Protein AF-A0A9D5PDW0-F1 (afdb_monomer_lite)

Structure (mmCIF, N/CA/C/O backbone):
data_AF-A0A9D5PDW0-F1
#
_entry.id   AF-A0A9D5PDW0-F1
#
loop_
_atom_site.group_PDB
_atom_site.id
_atom_site.type_symbol
_atom_site.label_atom_id
_atom_site.label_alt_id
_atom_site.label_comp_id
_atom_site.label_asym_id
_atom_site.label_entity_id
_atom_site.label_seq_id
_atom_site.pdbx_PDB_ins_code
_atom_site.Cartn_x
_atom_site.Cartn_y
_atom_site.Cartn_z
_atom_site.occupancy
_atom_site.B_iso_or_equiv
_atom_site.auth_seq_id
_atom_site.auth_comp_id
_atom_site.auth_asym_id
_atom_site.auth_atom_id
_atom_site.pdbx_PDB_model_num
ATOM 1 N N . MET A 1 1 ? -74.610 -17.202 -0.580 1.00 37.97 1 MET A N 1
ATOM 2 C CA . MET A 1 1 ? -73.916 -17.889 -1.695 1.00 37.97 1 MET A CA 1
ATOM 3 C C . MET A 1 1 ? -73.363 -16.818 -2.632 1.00 37.97 1 MET A C 1
ATOM 5 O O . MET A 1 1 ? -74.108 -16.255 -3.410 1.00 37.97 1 MET A O 1
ATOM 9 N N . TRP A 1 2 ? -72.184 -16.258 -2.353 1.00 45.97 2 TRP A N 1
ATOM 10 C CA . TRP A 1 2 ? -70.906 -16.670 -2.956 1.00 45.97 2 TRP A CA 1
ATOM 11 C C . TRP A 1 2 ? -70.951 -16.738 -4.489 1.00 45.97 2 TRP A C 1
ATOM 13 O O . TRP A 1 2 ? -71.340 -17.762 -5.042 1.00 45.97 2 TRP A O 1
ATOM 23 N N . LYS A 1 3 ? -70.488 -15.668 -5.154 1.00 44.22 3 LYS A N 1
ATOM 24 C CA . LYS A 1 3 ? -69.375 -15.715 -6.123 1.00 44.22 3 LYS A CA 1
ATOM 25 C C . LYS A 1 3 ? -69.050 -14.310 -6.680 1.00 44.22 3 LYS A C 1
ATOM 27 O O . LYS A 1 3 ? -69.795 -13.792 -7.494 1.00 44.22 3 LYS A O 1
ATOM 32 N N . LYS A 1 4 ? -67.884 -13.790 -6.254 1.00 52.66 4 LYS A N 1
ATOM 33 C CA . LYS A 1 4 ? -66.849 -13.106 -7.068 1.00 52.66 4 LYS A CA 1
ATOM 34 C C . LYS A 1 4 ? -67.314 -11.815 -7.780 1.00 52.66 4 LYS A C 1
ATOM 36 O O . LYS A 1 4 ? -67.901 -11.899 -8.843 1.00 52.66 4 LYS A O 1
ATOM 41 N N . VAL A 1 5 ? -67.131 -10.585 -7.282 1.00 54.41 5 VAL A N 1
ATOM 42 C CA . VAL A 1 5 ? -65.885 -9.894 -6.868 1.00 54.41 5 VAL A CA 1
ATOM 43 C C . VAL A 1 5 ? -64.661 -10.431 -7.598 1.00 54.41 5 VAL A C 1
ATOM 45 O O . VAL A 1 5 ? -63.990 -11.314 -7.084 1.00 54.41 5 VAL A O 1
ATOM 48 N N . PHE A 1 6 ? -64.396 -9.933 -8.802 1.00 50.25 6 PHE A N 1
ATOM 49 C CA . PHE A 1 6 ? -63.060 -9.903 -9.399 1.00 50.25 6 PHE A CA 1
ATOM 50 C C . PHE A 1 6 ? -63.108 -8.982 -10.623 1.00 50.25 6 PHE A C 1
ATOM 52 O O . PHE A 1 6 ? -64.082 -9.042 -11.362 1.00 50.25 6 PHE A O 1
ATOM 59 N N . LEU A 1 7 ? -62.053 -8.191 -10.835 1.00 47.84 7 LEU A N 1
ATOM 60 C CA . LEU A 1 7 ? -61.836 -7.241 -11.947 1.00 47.84 7 LEU A CA 1
ATOM 61 C C . LEU A 1 7 ? -62.264 -5.784 -11.709 1.00 47.84 7 LEU A C 1
ATOM 63 O O . LEU A 1 7 ? -62.888 -5.157 -12.552 1.00 47.84 7 LEU A O 1
ATOM 67 N N . TRP A 1 8 ? -61.805 -5.210 -10.600 1.00 47.34 8 TRP A N 1
ATOM 68 C CA . TRP A 1 8 ? -61.459 -3.785 -10.530 1.00 47.34 8 TRP A CA 1
ATOM 69 C C . TRP A 1 8 ? -60.159 -3.642 -9.737 1.00 47.34 8 TRP A C 1
ATOM 71 O O . TRP A 1 8 ? -60.198 -3.271 -8.575 1.00 47.34 8 TRP A O 1
ATOM 81 N N . LEU A 1 9 ? -59.017 -4.045 -10.309 1.00 46.53 9 LEU A N 1
ATOM 82 C CA . LEU A 1 9 ? -57.674 -3.814 -9.740 1.00 46.53 9 LEU A CA 1
ATOM 83 C C . LEU A 1 9 ? -56.584 -4.237 -10.745 1.00 46.53 9 LEU A C 1
ATOM 85 O O . LEU A 1 9 ? -55.811 -5.155 -10.511 1.00 46.53 9 LEU A O 1
ATOM 89 N N . ALA A 1 10 ? -56.543 -3.587 -11.908 1.00 49.25 10 ALA A N 1
ATOM 90 C CA . ALA A 1 10 ? -55.452 -3.754 -12.879 1.00 49.25 10 ALA A CA 1
ATOM 91 C C . ALA A 1 10 ? -54.860 -2.403 -13.322 1.00 49.25 10 ALA A C 1
ATOM 93 O O . ALA A 1 10 ? -54.357 -2.280 -14.431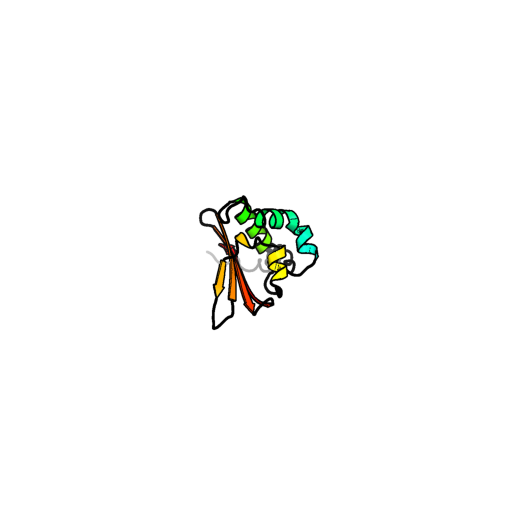 1.00 49.25 10 ALA A O 1
ATOM 94 N N . SER A 1 11 ? -54.935 -1.376 -12.466 1.00 48.31 11 SER A N 1
ATOM 95 C CA . SER A 1 11 ? -54.460 -0.018 -12.791 1.00 48.31 11 SER A CA 1
ATOM 96 C C . SER A 1 11 ? -53.579 0.630 -11.713 1.00 48.31 11 SER A C 1
ATOM 98 O O . SER A 1 11 ? -53.350 1.834 -11.764 1.00 48.31 11 SER A O 1
ATOM 100 N N . VAL A 1 12 ? -53.056 -0.124 -10.739 1.00 49.53 12 VAL A N 1
ATOM 101 C CA . VAL A 1 12 ? -52.127 0.425 -9.729 1.00 49.53 12 VAL A CA 1
ATOM 102 C C . VAL A 1 12 ? -51.061 -0.614 -9.376 1.00 49.53 12 VAL A C 1
ATOM 104 O O . VAL A 1 12 ? -51.044 -1.154 -8.280 1.00 49.53 12 VAL A O 1
ATOM 107 N N . LEU A 1 13 ? -50.194 -0.957 -10.328 1.00 48.78 13 LEU A N 1
ATOM 108 C CA . LEU A 1 13 ? -49.005 -1.789 -10.072 1.00 48.78 13 LEU A CA 1
ATOM 109 C C . LEU A 1 13 ? -47.821 -1.365 -10.961 1.00 48.78 13 LEU A C 1
ATOM 111 O O . LEU A 1 13 ? -47.044 -2.187 -11.429 1.00 48.78 13 LEU A O 1
ATOM 115 N N . LEU A 1 14 ? -47.693 -0.057 -11.209 1.00 50.03 14 LEU A N 1
ATOM 116 C CA . LEU A 1 14 ? -46.626 0.527 -12.037 1.00 50.03 14 LEU A CA 1
ATOM 117 C C . LEU A 1 14 ? -45.925 1.729 -11.379 1.00 50.03 14 LEU A C 1
ATOM 119 O O . LEU A 1 14 ? -45.323 2.550 -12.058 1.00 50.03 14 LEU A O 1
ATOM 123 N N . LEU A 1 15 ? -45.971 1.828 -10.048 1.00 48.84 15 LEU A N 1
ATOM 124 C CA . LEU A 1 15 ? -45.233 2.833 -9.276 1.00 48.84 15 LEU A CA 1
ATOM 125 C C . LEU A 1 15 ? -44.681 2.185 -8.003 1.00 48.84 15 LEU A C 1
ATOM 127 O O . LEU A 1 15 ? -45.226 2.349 -6.918 1.00 48.84 15 LEU A O 1
ATOM 131 N N . GLY A 1 16 ? -43.634 1.373 -8.145 1.00 53.19 16 GLY A N 1
ATOM 132 C CA . GLY A 1 16 ? -43.045 0.682 -6.995 1.00 53.19 16 GLY A CA 1
ATOM 133 C C . GLY A 1 16 ? -41.673 0.057 -7.217 1.00 53.19 16 GLY A C 1
ATOM 134 O O . GLY A 1 16 ? -41.282 -0.791 -6.426 1.00 53.19 16 GLY A O 1
ATOM 135 N N . VAL A 1 17 ? -40.938 0.435 -8.271 1.00 53.75 17 VAL A N 1
ATOM 136 C CA . VAL A 1 17 ? -39.580 -0.083 -8.515 1.00 53.75 17 VAL A CA 1
ATOM 137 C C . VAL A 1 17 ? -38.638 1.055 -8.909 1.00 53.75 17 VAL A C 1
ATOM 139 O O . VAL A 1 17 ? -38.215 1.173 -10.048 1.00 53.75 17 VAL A O 1
ATOM 142 N N . PHE A 1 18 ? -38.322 1.916 -7.946 1.00 49.28 18 PHE A N 1
ATOM 143 C CA . PHE A 1 18 ? -37.068 2.682 -7.932 1.00 49.28 18 PHE A CA 1
ATOM 144 C C . PHE A 1 18 ? -36.498 2.656 -6.506 1.00 49.28 18 PHE A C 1
ATOM 146 O O . PHE A 1 18 ? -36.189 3.673 -5.894 1.00 49.28 18 PHE A O 1
ATOM 153 N N . SER A 1 19 ? -36.396 1.452 -5.942 1.00 53.50 19 SER A N 1
ATOM 154 C CA . SER A 1 19 ? -35.575 1.183 -4.764 1.00 53.50 19 SER A CA 1
ATOM 155 C C . SER A 1 19 ? -34.202 0.746 -5.258 1.00 53.50 19 SER A C 1
ATOM 157 O O . SER A 1 19 ? -34.040 -0.383 -5.710 1.00 53.50 19 SER A O 1
ATOM 159 N N . GLY A 1 20 ? -33.231 1.655 -5.219 1.00 47.78 20 GLY A N 1
ATOM 160 C CA . GLY A 1 20 ? -31.852 1.332 -5.570 1.00 47.78 20 GLY A CA 1
ATOM 161 C C . GLY A 1 20 ? -31.064 2.514 -6.107 1.00 47.78 20 GLY A C 1
ATOM 162 O O . GLY A 1 20 ? -30.439 2.398 -7.155 1.00 47.78 20 GLY A O 1
ATOM 163 N N . CYS A 1 21 ? -31.058 3.645 -5.397 1.00 51.69 21 CYS A N 1
ATOM 164 C CA . CYS A 1 21 ? -29.929 4.564 -5.510 1.00 51.69 21 CYS A CA 1
ATOM 165 C C . CYS A 1 21 ? -28.732 3.842 -4.877 1.00 51.69 21 CYS A C 1
ATOM 167 O O . CYS A 1 21 ? -28.444 4.005 -3.694 1.00 51.69 21 CYS A O 1
ATOM 169 N N . GLY A 1 22 ? -28.111 2.935 -5.634 1.00 50.19 22 GLY A N 1
ATOM 170 C CA . GLY A 1 22 ? -26.780 2.466 -5.306 1.00 50.19 22 GLY A CA 1
ATOM 171 C C . GLY A 1 22 ? -25.910 3.706 -5.334 1.00 50.19 22 GLY A C 1
ATOM 172 O O . GLY A 1 22 ? -25.708 4.279 -6.401 1.00 50.19 22 GLY A O 1
ATOM 173 N N . THR A 1 23 ? -25.476 4.174 -4.166 1.00 55.81 23 THR A N 1
ATOM 174 C CA . THR A 1 23 ? -24.421 5.178 -4.073 1.00 55.81 23 THR A CA 1
ATOM 175 C C . THR A 1 23 ? -23.250 4.614 -4.859 1.00 55.81 23 THR A C 1
ATOM 177 O O . THR A 1 23 ? -22.596 3.683 -4.389 1.00 55.81 23 THR A O 1
ATOM 180 N N . ALA A 1 24 ? -23.061 5.089 -6.092 1.00 59.62 24 ALA A N 1
ATOM 181 C CA . ALA A 1 24 ? -21.928 4.706 -6.908 1.00 59.62 24 ALA A CA 1
ATOM 182 C C . ALA A 1 24 ? -20.695 5.017 -6.065 1.00 59.62 24 ALA A C 1
ATOM 184 O O . ALA A 1 24 ? -20.444 6.177 -5.733 1.00 59.62 24 ALA A O 1
ATOM 185 N N . GLN A 1 25 ? -20.011 3.969 -5.609 1.00 62.72 25 GLN A N 1
ATOM 186 C CA . GLN A 1 25 ? -18.782 4.138 -4.861 1.00 62.72 25 GLN A CA 1
ATOM 187 C C . GLN A 1 25 ? -17.854 4.938 -5.768 1.00 62.72 25 GLN A C 1
ATOM 189 O O . GLN A 1 25 ? -17.700 4.590 -6.942 1.00 62.72 25 GLN A O 1
ATOM 194 N N . ALA A 1 26 ? -17.347 6.062 -5.257 1.00 70.81 26 ALA A N 1
ATOM 195 C CA . ALA A 1 26 ? -16.497 6.939 -6.043 1.00 70.81 26 ALA A CA 1
ATOM 196 C C . ALA A 1 26 ? -15.377 6.102 -6.686 1.00 70.81 26 ALA A C 1
ATOM 198 O O . ALA A 1 26 ? -14.866 5.181 -6.033 1.00 70.81 26 ALA A O 1
ATOM 199 N N . PRO A 1 27 ? -15.035 6.363 -7.959 1.00 83.25 27 PRO A N 1
ATOM 200 C CA . PRO A 1 27 ? -13.976 5.624 -8.621 1.00 83.25 27 PRO A CA 1
ATOM 201 C C . PRO A 1 27 ? -12.696 5.739 -7.794 1.00 83.25 27 PRO A C 1
ATOM 203 O O . PRO A 1 27 ? -12.363 6.813 -7.290 1.00 83.25 27 PRO A O 1
ATOM 206 N N . LYS A 1 28 ? -12.004 4.612 -7.625 1.00 91.06 28 LYS A N 1
ATOM 207 C CA . LYS A 1 28 ? -10.707 4.596 -6.955 1.00 91.06 28 LYS A CA 1
ATOM 208 C C . LYS A 1 28 ? -9.695 5.369 -7.794 1.00 91.06 28 LYS A C 1
ATOM 210 O O . LYS A 1 28 ? -9.727 5.298 -9.021 1.00 91.06 28 LYS A O 1
ATOM 215 N N . MET A 1 29 ? -8.792 6.068 -7.121 1.00 92.94 29 MET A N 1
ATOM 216 C CA . MET A 1 29 ? -7.683 6.763 -7.769 1.00 92.94 29 MET A CA 1
ATOM 217 C C . MET A 1 29 ? -6.592 5.760 -8.134 1.00 92.94 29 MET A C 1
ATOM 219 O O . MET A 1 29 ? -6.378 4.811 -7.378 1.00 92.94 29 MET A O 1
ATOM 223 N N . LEU A 1 30 ? -5.904 5.922 -9.260 1.00 94.94 30 LEU A N 1
ATOM 224 C CA . LEU A 1 30 ? -4.847 4.982 -9.623 1.00 94.94 30 LEU A CA 1
ATOM 225 C C . LEU A 1 30 ? -3.642 5.194 -8.710 1.00 94.94 30 LEU A C 1
ATOM 227 O O . LEU A 1 30 ? -3.282 6.321 -8.382 1.00 94.94 30 LEU A O 1
ATOM 231 N N . SER A 1 31 ? -2.965 4.110 -8.337 1.00 94.31 31 SER A N 1
ATOM 232 C CA . SER A 1 31 ? -1.758 4.163 -7.504 1.00 94.31 31 SER A CA 1
ATOM 233 C C . SER A 1 31 ? -0.597 4.939 -8.125 1.00 94.31 31 SER A C 1
ATOM 235 O O . SER A 1 31 ? 0.402 5.129 -7.455 1.00 94.31 31 SER A O 1
ATOM 237 N N . GLU A 1 32 ? -0.668 5.283 -9.409 1.00 93.06 32 GLU A N 1
ATOM 238 C CA . GLU A 1 32 ? 0.361 6.037 -10.137 1.00 93.06 32 GLU A CA 1
ATOM 239 C C . GLU A 1 32 ? -0.060 7.505 -10.356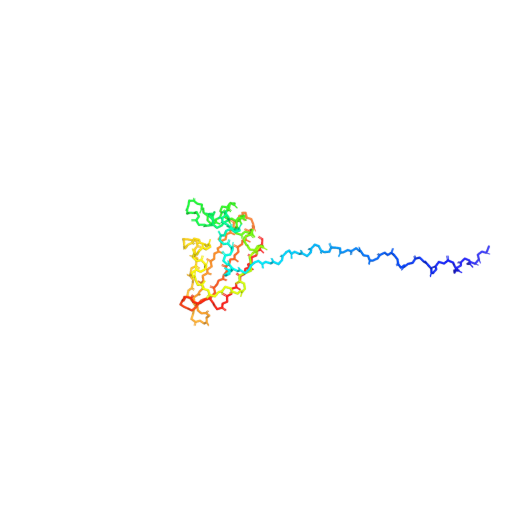 1.00 93.06 32 GLU A C 1
ATOM 241 O O . GLU A 1 32 ? 0.708 8.293 -10.908 1.00 93.06 32 GLU A O 1
ATOM 246 N N . ASP A 1 33 ? -1.273 7.895 -9.938 1.00 93.06 33 ASP A N 1
ATOM 247 C CA . ASP A 1 33 ? -1.730 9.279 -10.050 1.00 93.06 33 ASP A CA 1
ATOM 248 C C . ASP A 1 33 ? -0.923 10.171 -9.101 1.00 93.06 33 ASP A C 1
ATOM 250 O O . ASP A 1 33 ? -0.803 9.896 -7.908 1.00 93.06 33 ASP A O 1
ATOM 254 N N . ILE A 1 34 ? -0.420 11.300 -9.606 1.00 87.88 34 ILE A N 1
ATOM 255 C CA . ILE A 1 34 ? 0.421 12.231 -8.832 1.00 87.88 34 ILE A CA 1
ATOM 256 C C . ILE A 1 34 ? -0.254 12.740 -7.546 1.00 87.88 34 ILE A C 1
ATOM 258 O O . ILE A 1 34 ? 0.412 13.069 -6.562 1.00 87.88 34 ILE A O 1
ATOM 262 N N . GLU A 1 35 ? -1.586 12.779 -7.529 1.00 93.19 35 GLU A N 1
ATOM 263 C CA . GLU A 1 35 ? -2.378 13.293 -6.415 1.00 93.19 35 GLU A CA 1
ATOM 264 C C . GLU A 1 35 ? -2.436 12.335 -5.216 1.00 93.19 35 GLU A C 1
ATOM 266 O O . GLU A 1 35 ? -2.721 12.791 -4.105 1.00 93.19 35 GLU A O 1
ATOM 271 N N . ILE A 1 36 ? -2.100 11.042 -5.372 1.00 94.50 36 ILE A N 1
ATOM 272 C CA . ILE A 1 36 ? -2.173 10.051 -4.273 1.00 94.50 36 ILE A CA 1
ATOM 273 C C . ILE A 1 36 ? -1.362 10.492 -3.061 1.00 94.50 36 ILE A C 1
ATOM 275 O O . ILE A 1 36 ? -1.816 10.356 -1.926 1.00 94.50 36 ILE A O 1
ATOM 279 N N . LEU A 1 37 ? -0.185 11.075 -3.304 1.00 94.38 37 LEU A N 1
ATOM 280 C CA . LEU A 1 37 ? 0.754 11.460 -2.257 1.00 94.38 37 LEU A CA 1
ATOM 281 C C . LEU A 1 37 ? 0.243 12.649 -1.446 1.00 94.38 37 LEU A C 1
ATOM 283 O O . LEU A 1 37 ? 0.699 12.857 -0.325 1.00 94.38 37 LEU A O 1
ATOM 287 N N . THR A 1 38 ? -0.699 13.414 -2.002 1.00 95.50 38 THR A N 1
ATOM 288 C CA . THR A 1 38 ? -1.321 14.563 -1.341 1.00 95.50 38 THR A CA 1
ATOM 289 C C . THR A 1 38 ? -2.649 14.166 -0.704 1.00 95.50 38 THR A C 1
ATOM 291 O O . THR A 1 38 ? -2.861 14.445 0.474 1.00 95.50 38 THR A O 1
ATOM 294 N N . VAL A 1 39 ? -3.518 13.462 -1.440 1.00 96.44 39 VAL A N 1
ATOM 295 C CA . VAL A 1 39 ? -4.846 13.039 -0.962 1.00 96.44 39 VAL A CA 1
ATOM 296 C C . VAL A 1 39 ? -4.737 12.048 0.200 1.00 96.44 39 VAL A C 1
ATOM 298 O O . VAL A 1 39 ? -5.450 12.195 1.189 1.00 96.44 39 VAL A O 1
ATOM 301 N N . TYR A 1 40 ? -3.807 11.091 0.123 1.00 97.38 40 TYR A N 1
ATOM 302 C CA . TYR A 1 40 ? -3.582 10.066 1.153 1.00 97.38 40 TYR A CA 1
ATOM 303 C C . TYR A 1 40 ? -2.315 10.321 1.981 1.00 97.38 40 TYR A C 1
ATOM 305 O O . TYR A 1 40 ? -1.760 9.402 2.589 1.00 97.38 40 TYR A O 1
ATOM 313 N N . ALA A 1 41 ? -1.829 11.568 2.025 1.00 97.75 41 ALA A N 1
ATOM 314 C CA . ALA A 1 41 ? -0.643 11.933 2.803 1.00 97.75 41 ALA A CA 1
ATOM 315 C C . ALA A 1 41 ? -0.708 11.480 4.281 1.00 97.75 41 ALA A C 1
ATOM 317 O O . ALA A 1 41 ? 0.306 10.986 4.790 1.00 97.75 41 ALA A O 1
ATOM 318 N N . PRO A 1 42 ? -1.850 11.603 4.997 1.00 98.25 42 PRO A N 1
ATOM 319 C CA . PRO A 1 42 ? -1.956 11.141 6.381 1.00 98.25 42 PRO A CA 1
ATOM 320 C C . PRO A 1 42 ? -1.770 9.625 6.512 1.00 98.25 42 PRO A C 1
ATOM 322 O O . PRO A 1 42 ? -1.005 9.173 7.365 1.00 98.25 42 PRO A O 1
ATOM 325 N N . GLU A 1 43 ? -2.424 8.842 5.655 1.00 98.50 43 GLU A N 1
ATOM 326 C CA . GLU A 1 43 ? -2.344 7.383 5.639 1.00 98.50 43 GLU A CA 1
ATOM 327 C C . GLU A 1 43 ? -0.927 6.915 5.285 1.00 98.50 43 GLU A C 1
ATOM 329 O O . GLU A 1 43 ? -0.343 6.112 6.014 1.00 98.50 43 GLU A O 1
ATOM 334 N N . ILE A 1 44 ? -0.325 7.486 4.237 1.00 98.25 44 ILE A N 1
ATOM 335 C CA . ILE A 1 44 ? 1.058 7.200 3.824 1.00 98.25 44 ILE A CA 1
ATOM 336 C C . ILE A 1 44 ? 2.035 7.515 4.961 1.00 98.25 44 ILE A C 1
ATOM 338 O O . ILE A 1 44 ? 2.931 6.722 5.257 1.00 98.25 44 ILE A O 1
ATOM 342 N N . LYS A 1 45 ? 1.850 8.637 5.668 1.00 98.38 45 LYS A N 1
ATOM 343 C CA . LYS A 1 45 ? 2.678 8.991 6.830 1.00 98.38 45 LYS A CA 1
ATOM 344 C C . LYS A 1 45 ? 2.595 7.935 7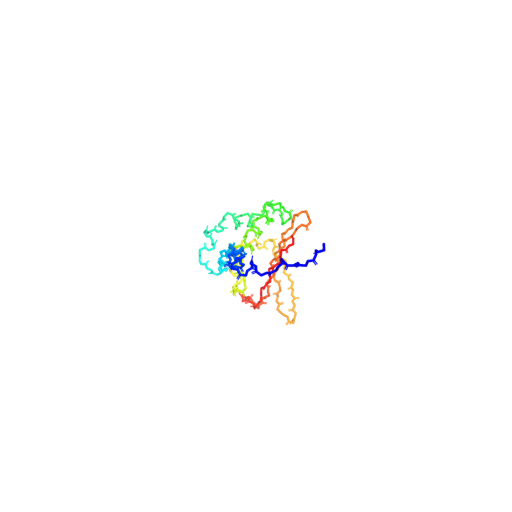.935 1.00 98.38 45 LYS A C 1
ATOM 346 O O . LYS A 1 45 ? 3.618 7.625 8.547 1.00 98.38 45 LYS A O 1
ATOM 351 N N . VAL A 1 46 ? 1.411 7.378 8.192 1.00 98.62 46 VAL A N 1
ATOM 352 C CA . VAL A 1 46 ? 1.222 6.301 9.177 1.00 98.62 46 VAL A CA 1
ATOM 353 C C . VAL A 1 46 ? 1.884 5.005 8.708 1.00 98.62 46 VAL A C 1
ATOM 355 O O . VAL A 1 46 ? 2.627 4.396 9.479 1.00 98.62 46 VAL A O 1
ATOM 358 N N . LEU A 1 47 ? 1.695 4.610 7.446 1.00 98.31 47 LEU A N 1
ATOM 359 C CA . LEU A 1 47 ? 2.325 3.405 6.893 1.00 98.31 47 LEU A CA 1
ATOM 360 C C . LEU A 1 47 ? 3.856 3.500 6.892 1.00 98.31 47 LEU A C 1
ATOM 362 O O . LEU A 1 47 ? 4.541 2.526 7.204 1.00 98.31 47 LEU A O 1
ATOM 366 N N . LYS A 1 48 ? 4.405 4.692 6.640 1.00 98.19 48 LYS A N 1
ATOM 367 C CA . LYS A 1 48 ? 5.852 4.958 6.675 1.00 98.19 48 LYS A CA 1
ATOM 368 C C . LYS A 1 48 ? 6.418 5.131 8.082 1.00 98.19 48 LYS A C 1
ATOM 370 O O . LYS A 1 48 ? 7.640 5.161 8.247 1.00 98.19 48 LYS A O 1
ATOM 375 N N . ASN A 1 49 ? 5.571 5.215 9.108 1.00 97.88 49 ASN A N 1
ATOM 376 C CA . ASN A 1 49 ? 6.031 5.357 10.478 1.00 97.88 49 ASN A CA 1
ATOM 377 C C . ASN A 1 49 ? 6.645 4.044 10.992 1.00 97.88 49 ASN A C 1
ATOM 379 O O . ASN A 1 49 ? 5.957 3.041 11.178 1.00 97.88 49 ASN A O 1
ATOM 383 N N . ARG A 1 50 ? 7.953 4.069 11.261 1.00 95.69 50 ARG A N 1
ATOM 384 C CA . ARG A 1 50 ? 8.719 2.911 11.748 1.00 95.69 50 ARG A CA 1
ATOM 385 C C . ARG A 1 50 ? 8.568 2.650 13.247 1.00 95.69 50 ARG A C 1
ATOM 387 O O . ARG A 1 50 ? 8.965 1.582 13.699 1.00 95.69 50 ARG A O 1
ATOM 394 N N . SER A 1 51 ? 8.021 3.589 14.024 1.00 97.19 51 SER A N 1
ATOM 395 C CA . SER A 1 51 ? 7.737 3.345 15.446 1.00 97.19 51 SER A CA 1
ATOM 396 C C . SER A 1 51 ? 6.478 2.501 15.659 1.00 97.19 51 SER A C 1
ATOM 398 O O . SER A 1 51 ? 6.314 1.901 16.721 1.00 97.19 51 SER A O 1
ATOM 400 N N . LEU A 1 52 ? 5.607 2.425 14.648 1.00 97.31 52 LEU A N 1
ATOM 401 C CA . LEU A 1 52 ? 4.404 1.601 14.656 1.00 97.31 52 LEU A CA 1
ATOM 402 C C . LEU A 1 52 ? 4.692 0.238 14.026 1.00 97.31 52 LEU A C 1
ATOM 404 O O . LEU A 1 52 ? 5.273 0.141 12.944 1.00 97.31 52 LEU A O 1
ATOM 408 N N . ARG A 1 53 ? 4.246 -0.824 14.698 1.00 97.06 53 ARG A N 1
ATOM 409 C CA . ARG A 1 53 ? 4.314 -2.188 14.164 1.00 97.06 53 ARG A CA 1
ATOM 410 C C . ARG A 1 53 ? 3.252 -2.391 13.084 1.00 97.06 53 ARG A C 1
ATOM 412 O O . ARG A 1 53 ? 2.201 -1.759 13.119 1.00 97.06 53 ARG A O 1
ATOM 419 N N . THR A 1 54 ? 3.496 -3.316 12.160 1.00 97.44 54 THR A N 1
ATOM 420 C CA . THR A 1 54 ? 2.541 -3.683 11.096 1.00 97.44 54 THR A CA 1
ATOM 421 C C . THR A 1 54 ? 1.208 -4.206 11.630 1.00 97.44 54 THR A C 1
ATOM 423 O O . THR A 1 54 ? 0.199 -4.108 10.939 1.00 97.44 54 THR A O 1
ATOM 426 N N . ASN A 1 55 ? 1.185 -4.700 12.873 1.00 97.62 55 ASN A N 1
ATOM 427 C CA . ASN A 1 55 ? -0.020 -5.176 13.539 1.00 97.62 55 ASN A CA 1
ATOM 428 C C . ASN A 1 55 ? -0.725 -4.133 14.437 1.00 97.62 55 ASN A C 1
ATOM 430 O O . ASN A 1 55 ? -1.528 -4.496 15.301 1.00 97.62 55 ASN A O 1
ATOM 434 N N . SER A 1 56 ? -0.375 -2.848 14.310 1.00 98.31 56 SER A N 1
ATOM 435 C CA . SER A 1 56 ? -1.032 -1.773 15.058 1.00 98.31 56 SER A CA 1
ATOM 436 C C . SER A 1 56 ? -2.361 -1.379 14.409 1.00 98.31 56 SER A C 1
ATOM 438 O O . SER A 1 56 ? -2.541 -1.503 13.194 1.00 98.31 56 SER A O 1
ATOM 440 N N . LYS A 1 57 ? -3.290 -0.864 15.222 1.00 98.38 57 LYS A N 1
ATOM 441 C CA . LYS A 1 57 ? -4.596 -0.392 14.743 1.00 98.38 57 LYS A CA 1
ATOM 442 C C . LYS A 1 57 ? -4.436 0.708 13.694 1.00 98.38 57 LYS A C 1
ATOM 444 O O . LYS A 1 57 ? -5.087 0.676 12.660 1.00 98.38 57 LYS A O 1
ATOM 449 N N . GLU A 1 58 ? -3.528 1.644 13.943 1.00 98.56 58 GLU A N 1
ATOM 450 C CA . GLU A 1 58 ? -3.277 2.806 13.096 1.00 98.56 58 GLU A CA 1
ATOM 451 C C . GLU A 1 58 ? -2.778 2.393 11.709 1.00 98.56 58 GLU A C 1
ATOM 453 O O . GLU A 1 58 ? -3.283 2.892 10.704 1.00 98.56 58 GLU A O 1
ATOM 458 N N . LYS A 1 59 ? -1.817 1.457 11.631 1.00 98.38 59 LYS A N 1
ATOM 459 C CA . LYS A 1 59 ? -1.336 0.956 10.336 1.00 98.38 59 LYS A CA 1
ATOM 460 C C . LYS A 1 59 ? -2.415 0.175 9.594 1.00 98.38 59 LYS A C 1
ATOM 462 O O . LYS A 1 59 ? -2.547 0.355 8.387 1.00 98.38 59 LYS A O 1
ATOM 467 N N . TYR A 1 60 ? -3.207 -0.635 10.297 1.00 98.62 60 TYR A N 1
ATOM 468 C CA . TYR A 1 60 ? -4.343 -1.332 9.694 1.00 98.62 60 TYR A CA 1
ATOM 469 C C . TYR A 1 60 ? -5.382 -0.354 9.120 1.00 98.62 60 TYR A C 1
ATOM 471 O O . TYR A 1 60 ? -5.757 -0.483 7.959 1.00 98.62 60 TYR A O 1
ATOM 479 N N . GLU A 1 61 ? -5.809 0.654 9.884 1.00 98.62 61 GLU A N 1
ATOM 480 C CA . GLU A 1 61 ? -6.809 1.631 9.433 1.00 98.62 61 GLU A CA 1
ATOM 481 C C . GLU A 1 61 ? -6.300 2.480 8.259 1.00 98.62 61 GLU A C 1
ATOM 483 O O . GLU A 1 61 ? -7.041 2.725 7.305 1.00 98.62 61 GLU A O 1
ATOM 488 N N . ALA A 1 62 ? -5.027 2.887 8.288 1.00 98.62 62 ALA A N 1
ATOM 489 C CA . ALA A 1 62 ? -4.402 3.606 7.180 1.00 98.62 62 ALA A CA 1
ATOM 490 C C . ALA A 1 62 ? -4.335 2.747 5.907 1.00 98.62 62 ALA A C 1
ATOM 492 O O . ALA A 1 62 ? -4.701 3.205 4.823 1.00 98.62 62 ALA A O 1
ATOM 493 N N . ALA A 1 63 ? -3.926 1.483 6.043 1.00 98.62 63 ALA A N 1
ATOM 494 C CA . ALA A 1 63 ? -3.908 0.521 4.948 1.00 98.62 63 ALA A CA 1
ATOM 495 C C . ALA A 1 63 ? -5.313 0.269 4.384 1.00 98.62 63 ALA A C 1
ATOM 497 O O . ALA A 1 63 ? -5.485 0.217 3.168 1.00 98.62 63 ALA A O 1
ATOM 498 N N . LEU A 1 64 ? -6.322 0.147 5.249 1.00 98.44 64 LEU A N 1
ATOM 499 C CA . LEU A 1 64 ? -7.708 -0.087 4.851 1.00 98.44 64 LEU A CA 1
ATOM 500 C C . LEU A 1 64 ? -8.246 1.063 4.000 1.00 98.44 64 LEU A C 1
ATOM 502 O O . LEU A 1 64 ? -8.792 0.820 2.924 1.00 98.44 64 LEU A O 1
ATOM 506 N N . LYS A 1 65 ? -8.043 2.307 4.444 1.00 97.69 65 LYS A N 1
ATOM 507 C CA . LYS A 1 65 ? -8.447 3.494 3.681 1.00 97.69 65 LYS A CA 1
ATOM 508 C C . LYS A 1 65 ? -7.761 3.564 2.319 1.00 97.69 65 LYS A C 1
ATOM 510 O O . LYS A 1 65 ? -8.436 3.786 1.317 1.00 97.69 65 LYS A O 1
ATOM 515 N N . LEU A 1 66 ? -6.449 3.319 2.270 1.00 97.25 66 LEU A N 1
ATOM 516 C CA . LEU A 1 66 ? -5.706 3.258 1.009 1.00 97.25 66 LEU A CA 1
ATOM 517 C C . LEU A 1 66 ? -6.258 2.168 0.082 1.00 97.25 66 LEU A C 1
ATOM 519 O O . LEU A 1 66 ? -6.547 2.447 -1.073 1.00 97.25 66 LEU A O 1
ATOM 523 N N . ALA A 1 67 ? -6.489 0.950 0.575 1.00 97.06 67 ALA A N 1
ATOM 524 C CA . ALA A 1 67 ? -7.030 -0.146 -0.235 1.00 97.06 67 ALA A CA 1
ATOM 525 C C . ALA A 1 67 ? -8.454 0.123 -0.763 1.00 97.06 67 ALA A C 1
ATOM 527 O O . ALA A 1 67 ? -8.845 -0.368 -1.829 1.00 97.06 67 ALA A O 1
ATOM 528 N N . GLN A 1 68 ? -9.254 0.883 -0.014 1.00 95.88 68 GLN A N 1
ATOM 529 C CA . GLN A 1 68 ? -10.611 1.261 -0.406 1.00 95.88 68 GLN A CA 1
ATOM 530 C C . GLN A 1 68 ? -10.637 2.400 -1.428 1.00 95.88 68 GLN A C 1
ATOM 532 O O . GLN A 1 68 ? -11.534 2.414 -2.269 1.00 95.88 68 GLN A O 1
ATOM 537 N N . GLY A 1 69 ? -9.677 3.322 -1.366 1.00 95.56 69 GLY A N 1
ATOM 538 C CA . GLY A 1 69 ? -9.669 4.541 -2.172 1.00 95.56 69 GLY A CA 1
ATOM 539 C C . GLY A 1 69 ? -8.658 4.577 -3.323 1.00 95.56 69 GLY A C 1
ATOM 540 O O . GLY A 1 69 ? -8.797 5.407 -4.222 1.00 95.56 69 GLY A O 1
ATOM 541 N N . VAL A 1 70 ? -7.678 3.671 -3.328 1.00 96.81 70 VAL A N 1
ATOM 542 C CA . VAL A 1 70 ? -6.633 3.564 -4.353 1.00 96.81 70 VAL A CA 1
ATOM 543 C C . VAL A 1 70 ? -6.726 2.215 -5.059 1.00 96.81 70 VAL A C 1
ATOM 545 O O . VAL A 1 70 ? -6.875 1.163 -4.431 1.00 96.81 70 VAL A O 1
ATOM 548 N N . ASP A 1 71 ? -6.654 2.251 -6.384 1.00 96.31 71 ASP A N 1
ATOM 549 C CA . ASP A 1 71 ? -6.536 1.082 -7.237 1.00 96.31 71 ASP A CA 1
ATOM 550 C C . ASP A 1 71 ? -5.068 0.824 -7.582 1.00 96.31 71 ASP A C 1
ATOM 552 O O . ASP A 1 71 ? -4.400 1.628 -8.231 1.00 96.31 71 ASP A O 1
ATOM 556 N N . PHE A 1 72 ? -4.580 -0.329 -7.139 1.00 96.69 72 PHE A N 1
ATOM 557 C CA . PHE A 1 72 ? -3.220 -0.797 -7.374 1.00 96.69 72 PHE A CA 1
ATOM 558 C C . PHE A 1 72 ? -3.112 -1.721 -8.594 1.00 96.69 72 PHE A C 1
ATOM 560 O O . PHE A 1 72 ? -2.006 -2.117 -8.941 1.00 96.69 72 PHE A O 1
ATOM 567 N N . SER A 1 73 ? -4.227 -2.041 -9.270 1.00 93.88 73 SER A N 1
ATOM 568 C CA . SER A 1 73 ? -4.267 -2.962 -10.420 1.00 93.88 73 SER A CA 1
ATOM 569 C C . SER A 1 73 ? -3.330 -2.566 -11.567 1.00 93.88 73 SER A C 1
ATOM 571 O O . SER A 1 73 ? -2.897 -3.414 -12.349 1.00 93.88 73 SER A O 1
ATOM 573 N N . LEU A 1 74 ? -3.009 -1.272 -11.658 1.00 90.81 74 LEU A N 1
ATOM 574 C CA . LEU A 1 74 ? -2.148 -0.686 -12.679 1.00 90.81 74 LEU A CA 1
ATOM 575 C C . LEU A 1 74 ? -0.809 -0.178 -12.131 1.00 90.81 74 LEU A C 1
ATOM 577 O O . LEU A 1 74 ? -0.118 0.537 -12.854 1.00 90.81 74 LEU A O 1
ATOM 581 N N . THR A 1 75 ? -0.409 -0.536 -10.904 1.00 96.12 75 THR A N 1
ATOM 582 C CA . THR A 1 75 ? 0.936 -0.203 -10.411 1.00 96.12 75 THR A CA 1
ATOM 583 C C . THR A 1 75 ? 1.987 -0.831 -11.327 1.00 96.12 75 THR A C 1
ATOM 585 O O . THR A 1 75 ? 1.945 -2.031 -11.603 1.00 96.12 75 THR A O 1
ATOM 588 N N . ARG A 1 76 ? 2.943 -0.031 -11.807 1.00 94.31 76 ARG A N 1
ATOM 589 C CA . ARG A 1 76 ? 4.012 -0.466 -12.722 1.00 94.31 76 ARG A CA 1
ATOM 590 C C . ARG A 1 76 ? 5.403 -0.307 -12.138 1.00 94.31 76 ARG A C 1
ATOM 592 O O . ARG A 1 76 ? 6.308 -0.994 -12.608 1.00 94.31 76 ARG A O 1
ATOM 599 N N . SER A 1 77 ? 5.589 0.552 -11.138 1.00 95.50 77 SER A N 1
ATOM 600 C CA . SER A 1 77 ? 6.913 0.842 -10.585 1.00 95.50 77 SER A CA 1
ATOM 601 C C . SER A 1 77 ? 7.048 0.421 -9.126 1.00 95.50 77 SER A C 1
ATOM 603 O O . SER A 1 77 ? 6.167 0.653 -8.302 1.00 95.50 77 SER A O 1
ATOM 605 N N . VAL A 1 78 ? 8.201 -0.161 -8.787 1.00 94.94 78 VAL A N 1
ATOM 606 C CA . VAL A 1 78 ? 8.589 -0.381 -7.382 1.00 94.94 78 VAL A CA 1
ATOM 607 C C . VAL A 1 78 ? 8.764 0.953 -6.649 1.00 94.94 78 VAL A C 1
ATOM 609 O O . VAL A 1 78 ? 8.457 1.038 -5.466 1.00 94.94 78 VAL A O 1
ATOM 612 N N . GLU A 1 79 ? 9.178 2.013 -7.349 1.00 95.94 79 GLU A N 1
ATOM 613 C CA . GLU A 1 79 ? 9.345 3.345 -6.754 1.00 95.94 79 GLU A CA 1
ATOM 614 C C . GLU A 1 79 ? 8.027 3.883 -6.182 1.00 95.94 79 GLU A C 1
ATOM 616 O O . GLU A 1 79 ? 8.004 4.451 -5.092 1.00 95.94 79 GLU A O 1
ATOM 621 N N . THR A 1 80 ? 6.913 3.629 -6.867 1.00 95.88 80 THR A N 1
ATOM 622 C CA . THR A 1 80 ? 5.566 3.982 -6.406 1.00 95.88 80 THR A CA 1
ATOM 623 C C . THR A 1 80 ? 5.245 3.297 -5.077 1.00 95.88 80 THR A C 1
ATOM 625 O O . THR A 1 80 ? 4.711 3.917 -4.155 1.00 95.88 80 THR A O 1
ATOM 628 N N . LEU A 1 81 ? 5.658 2.036 -4.916 1.00 96.56 81 LEU A N 1
ATOM 629 C CA . LEU A 1 81 ? 5.521 1.322 -3.646 1.00 96.56 81 LEU A CA 1
ATOM 630 C C . LEU A 1 81 ? 6.391 1.950 -2.550 1.00 96.56 81 LEU A C 1
ATOM 632 O O . LEU A 1 81 ? 5.911 2.125 -1.434 1.00 96.56 81 LEU A O 1
ATOM 636 N N . ASP A 1 82 ? 7.628 2.344 -2.857 1.00 96.25 82 ASP A N 1
ATOM 637 C CA . ASP A 1 82 ? 8.542 2.987 -1.898 1.00 96.25 82 ASP A CA 1
ATOM 638 C C . ASP A 1 82 ? 8.054 4.378 -1.448 1.00 96.25 82 ASP A C 1
ATOM 640 O O . ASP A 1 82 ? 8.326 4.839 -0.327 1.00 96.25 82 ASP A O 1
ATOM 644 N N . GLN A 1 83 ? 7.303 5.070 -2.306 1.00 96.69 83 GLN A N 1
ATOM 645 C CA . GLN A 1 83 ? 6.674 6.344 -1.971 1.00 96.69 83 GLN A CA 1
ATOM 646 C C . GLN A 1 83 ? 5.520 6.165 -0.978 1.00 96.69 83 GLN A C 1
ATOM 648 O O . GLN A 1 83 ? 5.416 6.971 -0.047 1.00 96.69 83 GLN A O 1
ATOM 653 N N . ILE A 1 84 ? 4.732 5.096 -1.118 1.00 97.25 84 ILE A N 1
ATOM 654 C CA . ILE A 1 84 ? 3.511 4.832 -0.338 1.00 97.25 84 ILE A CA 1
ATOM 655 C C . ILE A 1 84 ? 3.802 4.056 0.955 1.00 97.25 84 ILE A C 1
ATOM 657 O O . ILE A 1 84 ? 3.293 4.399 2.023 1.00 97.25 84 ILE A O 1
ATOM 661 N N . PHE A 1 85 ? 4.627 3.015 0.881 1.00 98.00 85 PHE A N 1
ATOM 662 C CA . PHE A 1 85 ? 4.853 2.064 1.964 1.00 98.00 85 PHE A CA 1
ATOM 663 C C . PHE A 1 85 ? 6.227 2.243 2.619 1.00 98.00 85 PHE A C 1
ATOM 665 O O . PHE A 1 85 ? 7.156 2.842 2.076 1.00 98.00 85 PHE A O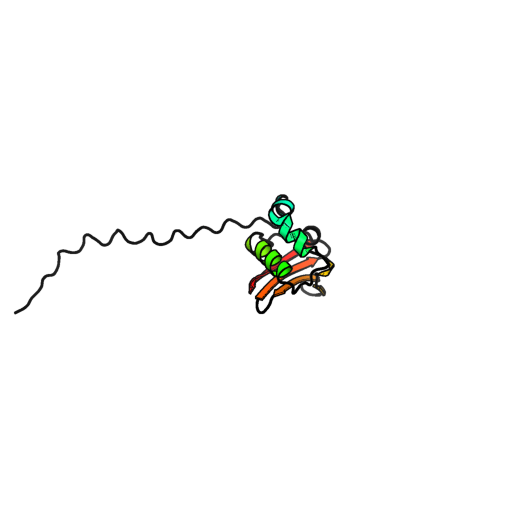 1
ATOM 672 N N . SER A 1 86 ? 6.375 1.709 3.832 1.00 97.25 86 SER A N 1
ATOM 673 C CA . SER A 1 86 ? 7.688 1.567 4.460 1.00 97.25 86 SER A CA 1
ATOM 674 C C . SER A 1 86 ? 8.394 0.330 3.916 1.00 97.25 86 SER A C 1
ATOM 676 O O . SER A 1 86 ? 7.894 -0.779 4.082 1.00 97.25 86 SER A O 1
ATOM 678 N N . ALA A 1 87 ? 9.618 0.479 3.407 1.00 94.88 87 ALA A N 1
ATOM 679 C CA . ALA A 1 87 ? 10.461 -0.666 3.046 1.00 94.88 87 ALA A CA 1
ATOM 680 C C . ALA A 1 87 ? 10.713 -1.636 4.223 1.00 94.88 87 ALA A C 1
ATOM 682 O O . ALA A 1 87 ? 10.961 -2.815 4.006 1.00 94.88 87 ALA A O 1
ATOM 683 N N . ALA A 1 88 ? 10.623 -1.165 5.475 1.00 95.25 88 ALA A N 1
ATOM 684 C CA . ALA A 1 88 ? 10.771 -2.019 6.657 1.00 95.25 88 ALA A CA 1
ATOM 685 C C . ALA A 1 88 ? 9.573 -2.960 6.888 1.00 95.25 88 ALA A C 1
ATOM 687 O O . ALA A 1 88 ? 9.709 -3.940 7.615 1.00 95.25 88 ALA A O 1
ATOM 688 N N . ASP A 1 89 ? 8.419 -2.664 6.283 1.00 96.88 89 ASP A N 1
ATOM 689 C CA . ASP A 1 89 ? 7.218 -3.502 6.366 1.00 96.88 89 ASP A CA 1
ATOM 690 C C . ASP A 1 89 ? 7.154 -4.530 5.220 1.00 96.88 89 ASP A C 1
ATOM 692 O O . ASP A 1 89 ? 6.271 -5.388 5.211 1.00 96.88 89 ASP A O 1
ATOM 696 N N . ALA A 1 90 ? 8.056 -4.428 4.237 1.00 96.38 90 ALA A N 1
ATOM 697 C CA . ALA A 1 90 ? 8.042 -5.252 3.040 1.00 96.38 90 ALA A CA 1
ATOM 698 C C . ALA A 1 90 ? 8.534 -6.676 3.335 1.00 96.38 90 ALA A C 1
ATOM 700 O O . ALA A 1 90 ? 9.670 -6.895 3.759 1.00 96.38 90 ALA A O 1
ATOM 701 N N . LEU A 1 91 ? 7.701 -7.664 3.024 1.00 95.56 91 LEU A N 1
ATOM 702 C CA . LEU A 1 91 ? 8.067 -9.074 2.998 1.00 95.56 91 LEU A CA 1
ATOM 703 C C . LEU A 1 91 ? 8.405 -9.450 1.557 1.00 95.56 91 LEU A C 1
ATOM 705 O O . LEU A 1 91 ? 7.523 -9.474 0.703 1.00 95.56 91 LEU A O 1
ATOM 709 N N . THR A 1 92 ? 9.682 -9.716 1.275 1.00 91.94 92 THR A N 1
ATOM 710 C CA . THR A 1 92 ? 10.126 -10.092 -0.075 1.00 91.94 92 THR A CA 1
ATOM 711 C C . THR A 1 92 ? 10.378 -11.591 -0.162 1.00 91.94 92 THR A C 1
ATOM 713 O O . THR A 1 92 ? 11.195 -12.122 0.591 1.00 91.94 92 THR A O 1
ATOM 716 N N . THR A 1 93 ? 9.724 -12.262 -1.108 1.00 90.94 93 THR A N 1
ATOM 717 C CA . THR A 1 93 ? 9.944 -13.685 -1.408 1.00 90.94 93 THR A CA 1
ATOM 718 C C . THR A 1 93 ? 10.414 -13.822 -2.848 1.00 90.94 93 THR A C 1
ATOM 720 O O . THR A 1 93 ? 9.847 -13.204 -3.741 1.00 90.94 93 THR A O 1
ATOM 723 N N . ARG A 1 94 ? 11.449 -14.627 -3.101 1.00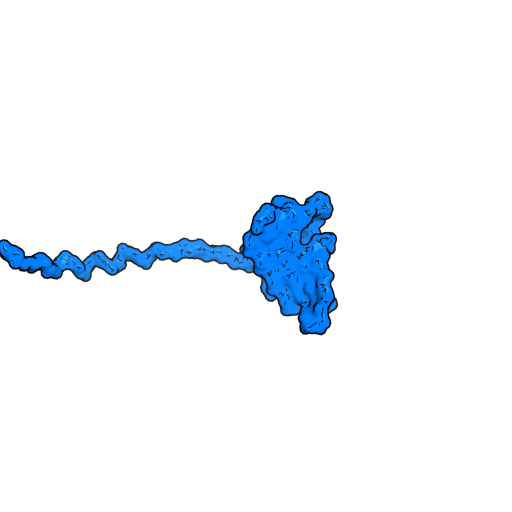 85.38 94 ARG A N 1
ATOM 724 C CA . ARG A 1 94 ? 11.921 -14.882 -4.470 1.00 85.38 94 ARG A CA 1
ATOM 725 C C . ARG A 1 94 ? 11.184 -16.078 -5.058 1.00 85.38 94 ARG A C 1
ATOM 727 O O . ARG A 1 94 ? 11.201 -17.146 -4.447 1.00 85.38 94 ARG A O 1
ATOM 734 N N . SER A 1 95 ? 10.592 -15.921 -6.239 1.00 76.94 95 SER A N 1
ATOM 735 C CA . SER A 1 95 ? 10.048 -17.032 -7.023 1.00 76.94 95 SER A CA 1
ATOM 736 C C . SER A 1 95 ? 10.723 -17.098 -8.388 1.00 76.94 95 SER A C 1
ATOM 738 O O . SER A 1 95 ? 10.929 -16.087 -9.055 1.00 76.94 95 SER A O 1
ATOM 740 N N . VAL A 1 96 ? 11.069 -18.314 -8.810 1.00 68.88 96 VAL A N 1
ATOM 741 C CA . VAL A 1 96 ? 11.678 -18.566 -10.125 1.00 68.88 96 VAL A CA 1
ATOM 742 C C . VAL A 1 96 ? 10.627 -18.492 -11.242 1.00 68.88 96 VAL A C 1
ATOM 744 O O . VAL A 1 96 ? 10.965 -18.211 -12.385 1.00 68.88 96 VAL A O 1
ATOM 747 N N . GLU A 1 97 ? 9.355 -18.720 -10.911 1.00 68.50 97 GLU A N 1
ATOM 748 C CA . GLU A 1 97 ? 8.272 -18.899 -11.885 1.00 68.50 97 GLU A CA 1
ATOM 749 C C . GLU A 1 97 ? 7.502 -17.596 -12.168 1.00 68.50 97 GLU A C 1
ATOM 751 O O . GLU A 1 97 ? 7.107 -17.354 -13.304 1.00 68.50 97 GLU A O 1
ATOM 756 N N . TYR A 1 98 ? 7.357 -16.719 -11.163 1.00 66.06 98 TYR A N 1
ATOM 757 C CA . TYR A 1 98 ? 6.517 -15.507 -11.244 1.00 66.06 98 TYR A CA 1
ATOM 758 C C . TYR A 1 98 ? 7.266 -14.198 -10.923 1.00 66.06 98 TYR A C 1
ATOM 760 O O . TYR A 1 98 ? 6.651 -13.138 -10.829 1.00 66.06 98 TYR A O 1
ATOM 768 N N . GLY A 1 99 ? 8.591 -14.254 -10.753 1.00 82.69 99 GLY A N 1
ATOM 769 C CA . GLY A 1 99 ? 9.406 -13.120 -10.308 1.00 82.69 99 GLY A CA 1
ATOM 770 C C . GLY A 1 99 ? 9.452 -12.960 -8.785 1.00 82.69 99 GLY A C 1
ATOM 771 O O . GLY A 1 99 ? 8.977 -13.809 -8.029 1.00 82.69 99 GLY A O 1
ATOM 772 N N . ASP A 1 100 ? 10.058 -11.869 -8.322 1.00 91.31 100 ASP A N 1
ATOM 773 C CA . ASP A 1 100 ? 10.122 -11.570 -6.891 1.00 91.31 100 ASP A CA 1
ATOM 774 C C . ASP A 1 100 ? 8.767 -11.022 -6.427 1.00 91.31 100 ASP A C 1
ATOM 776 O O . ASP A 1 100 ? 8.206 -10.122 -7.049 1.00 91.31 100 ASP A O 1
ATOM 780 N N . GLU A 1 101 ? 8.248 -11.531 -5.316 1.00 94.88 101 GLU A N 1
ATOM 781 C CA . GLU A 1 101 ? 7.055 -11.007 -4.656 1.00 94.88 101 GLU A CA 1
ATOM 782 C C . GLU A 1 101 ? 7.464 -10.005 -3.574 1.00 94.88 101 GLU A C 1
ATOM 784 O O . GLU A 1 101 ? 8.323 -10.305 -2.745 1.00 94.88 101 GLU A O 1
ATOM 789 N N . ILE A 1 102 ? 6.808 -8.846 -3.544 1.00 96.25 102 ILE A N 1
ATOM 790 C CA . ILE A 1 102 ? 6.809 -7.901 -2.427 1.00 96.25 102 ILE A CA 1
ATOM 791 C C . ILE A 1 102 ? 5.406 -7.886 -1.824 1.00 96.25 102 ILE A C 1
ATOM 793 O O . ILE A 1 102 ? 4.435 -7.560 -2.507 1.00 96.25 102 ILE A O 1
ATOM 797 N N . ALA A 1 103 ? 5.299 -8.193 -0.535 1.00 97.25 103 ALA A N 1
ATOM 798 C CA . ALA A 1 103 ? 4.045 -8.146 0.196 1.00 97.25 103 ALA A CA 1
ATOM 799 C C . ALA A 1 103 ? 4.109 -7.170 1.375 1.00 97.25 103 ALA A C 1
ATOM 801 O O . ALA A 1 103 ? 5.068 -7.166 2.144 1.00 97.25 103 ALA A O 1
ATOM 802 N N . PHE A 1 104 ? 3.044 -6.394 1.557 1.00 98.31 104 PHE A N 1
ATOM 803 C CA . PHE A 1 104 ? 2.799 -5.575 2.739 1.00 98.31 104 PHE A CA 1
ATOM 804 C C . PHE A 1 104 ? 1.567 -6.119 3.448 1.00 98.31 104 PHE A C 1
ATOM 806 O O . PHE A 1 104 ? 0.492 -6.229 2.849 1.00 98.31 104 PHE A O 1
ATOM 813 N N . TYR A 1 105 ? 1.730 -6.496 4.713 1.00 98.12 105 TYR A N 1
ATOM 814 C CA . TYR A 1 105 ? 0.677 -7.137 5.490 1.00 98.12 105 TYR A CA 1
ATOM 815 C C . TYR A 1 105 ? 0.411 -6.366 6.775 1.00 98.12 105 TYR A C 1
ATOM 817 O O . TYR A 1 105 ? 1.277 -6.285 7.646 1.00 98.12 105 TYR A O 1
ATOM 825 N N . TYR A 1 106 ? -0.795 -5.811 6.874 1.00 98.44 106 TYR A N 1
ATOM 826 C CA . TYR A 1 106 ? -1.248 -5.022 8.011 1.00 98.44 106 TYR A CA 1
ATOM 827 C C . TYR A 1 106 ? -2.448 -5.712 8.643 1.00 98.44 106 TYR A C 1
ATOM 829 O O . TYR A 1 106 ? -3.459 -5.930 7.977 1.00 98.44 106 TYR A O 1
ATOM 837 N N . ASN A 1 107 ? -2.346 -6.078 9.916 1.00 97.50 107 ASN A N 1
ATOM 838 C CA . ASN A 1 107 ? -3.381 -6.847 10.600 1.00 97.50 107 ASN A CA 1
ATOM 839 C C . ASN A 1 107 ? -3.744 -6.217 11.942 1.00 97.50 107 ASN A C 1
ATOM 841 O O . ASN A 1 107 ? -2.884 -5.724 12.659 1.00 97.50 107 ASN A O 1
ATOM 845 N N . TYR A 1 108 ? -5.011 -6.268 12.320 1.00 98.06 108 TYR A N 1
ATOM 846 C CA . TYR A 1 108 ? -5.447 -5.826 13.638 1.00 98.06 108 TYR A CA 1
ATOM 847 C C . TYR A 1 108 ? -6.594 -6.716 14.091 1.00 98.06 108 TYR A C 1
ATOM 849 O O . TYR A 1 108 ? -7.582 -6.858 13.379 1.00 98.06 108 TYR A O 1
ATOM 857 N N . GLN A 1 109 ? -6.441 -7.332 15.266 1.00 96.31 109 GLN A N 1
ATOM 858 C CA . GLN A 1 109 ? -7.361 -8.365 15.751 1.00 96.31 109 GLN A CA 1
ATOM 859 C C . GLN A 1 109 ? -7.511 -9.497 14.711 1.00 96.31 109 GLN A C 1
ATOM 861 O O . GLN A 1 109 ? -6.505 -10.103 14.337 1.00 96.31 109 GLN A O 1
ATOM 866 N N . ASP A 1 110 ? -8.728 -9.787 14.257 1.00 96.50 110 ASP A N 1
ATOM 867 C CA . ASP A 1 110 ? -9.074 -10.807 13.262 1.00 96.50 110 ASP A CA 1
ATOM 868 C C . ASP A 1 110 ? -9.177 -10.271 11.821 1.00 96.50 110 ASP A C 1
ATOM 870 O O . ASP A 1 110 ? -9.461 -11.040 10.895 1.00 96.50 110 ASP A O 1
ATOM 874 N N . HIS A 1 111 ? -8.862 -8.990 11.618 1.00 96.75 111 HIS A N 1
ATOM 875 C CA . HIS A 1 111 ? -8.888 -8.322 10.322 1.00 96.75 111 HIS A CA 1
ATOM 876 C C . HIS A 1 111 ? -7.498 -8.150 9.708 1.00 96.75 111 HIS A C 1
ATOM 878 O O . HIS A 1 111 ? -6.481 -8.053 10.407 1.00 96.75 111 HIS A O 1
ATOM 884 N N . PHE A 1 112 ? -7.449 -8.055 8.378 1.00 97.62 112 PHE A N 1
ATOM 885 C CA . PHE A 1 112 ? -6.225 -7.732 7.659 1.00 97.62 112 PHE A CA 1
ATOM 886 C C . PHE A 1 112 ? -6.443 -6.966 6.355 1.00 97.62 112 PHE A C 1
ATOM 888 O O . PHE A 1 112 ? -7.460 -7.090 5.674 1.00 97.62 112 PHE A O 1
ATOM 895 N N . VAL A 1 113 ? -5.398 -6.243 5.960 1.00 98.50 113 VAL A N 1
ATOM 896 C CA . VAL A 1 113 ? -5.205 -5.701 4.618 1.00 98.50 113 VAL A CA 1
ATOM 897 C C . VAL A 1 113 ? -3.863 -6.200 4.104 1.00 98.50 113 VAL A C 1
ATOM 899 O O . VAL A 1 113 ? -2.833 -6.068 4.769 1.00 98.50 113 VAL A O 1
ATOM 902 N N . ARG A 1 114 ? -3.873 -6.807 2.919 1.00 98.31 114 ARG A N 1
ATOM 903 C CA . ARG A 1 114 ? -2.682 -7.358 2.280 1.00 98.31 114 ARG A CA 1
ATOM 904 C C . ARG A 1 114 ? -2.537 -6.808 0.875 1.00 98.31 114 ARG A C 1
ATOM 906 O O . ARG A 1 114 ? -3.420 -7.028 0.049 1.00 98.31 114 ARG A O 1
ATOM 913 N N . PHE A 1 115 ? -1.396 -6.190 0.609 1.00 98.44 115 PHE A N 1
ATOM 914 C CA . PHE A 1 115 ? -0.975 -5.779 -0.725 1.00 98.44 115 PHE A CA 1
ATOM 915 C C . PHE A 1 115 ? 0.141 -6.712 -1.173 1.00 98.44 115 PHE A C 1
ATOM 917 O O . PHE A 1 115 ? 1.105 -6.898 -0.434 1.00 98.44 115 PHE A O 1
ATOM 924 N N . ARG A 1 116 ? 0.009 -7.326 -2.343 1.00 97.25 116 ARG A N 1
ATOM 925 C CA . ARG A 1 116 ? 1.034 -8.180 -2.948 1.00 97.25 116 ARG A CA 1
ATOM 926 C C . ARG A 1 116 ? 1.341 -7.656 -4.332 1.00 97.25 116 ARG A C 1
ATOM 928 O O . ARG A 1 116 ? 0.427 -7.305 -5.070 1.00 97.25 116 ARG A O 1
ATOM 935 N N . PHE A 1 117 ? 2.616 -7.628 -4.667 1.00 96.69 117 PHE A N 1
ATOM 936 C CA . PHE A 1 117 ? 3.107 -7.160 -5.947 1.00 96.69 117 PHE A CA 1
ATOM 937 C C . PHE A 1 117 ? 4.160 -8.135 -6.446 1.00 96.69 117 PHE A C 1
ATOM 939 O O . PHE A 1 117 ? 5.120 -8.426 -5.733 1.00 96.69 117 PHE A O 1
ATOM 946 N N . TRP A 1 118 ? 3.998 -8.625 -7.666 1.00 95.56 118 TRP A N 1
ATOM 947 C CA . TRP A 1 118 ? 5.021 -9.405 -8.349 1.00 95.56 118 TRP A CA 1
ATOM 948 C C . TRP A 1 118 ? 5.836 -8.476 -9.221 1.00 95.56 118 TRP A C 1
ATOM 950 O O . TRP A 1 118 ? 5.289 -7.583 -9.874 1.00 95.56 118 TRP A O 1
ATOM 960 N N . ARG A 1 119 ? 7.153 -8.663 -9.213 1.00 93.81 119 ARG A N 1
ATOM 961 C CA . ARG A 1 119 ? 8.068 -7.790 -9.931 1.00 93.81 119 ARG A CA 1
ATOM 962 C C . ARG A 1 119 ? 9.175 -8.535 -10.651 1.00 93.81 119 ARG A C 1
ATOM 964 O O . ARG A 1 119 ? 9.680 -9.567 -10.210 1.00 93.81 119 ARG A O 1
ATOM 971 N N . SER A 1 120 ? 9.644 -7.894 -11.712 1.00 91.19 120 SER A N 1
ATOM 972 C CA . SER A 1 120 ? 10.927 -8.173 -12.341 1.00 91.19 120 SER A CA 1
ATOM 973 C C . SER A 1 120 ? 11.778 -6.909 -12.277 1.00 91.19 120 SER A C 1
ATOM 975 O O . SER A 1 120 ? 11.444 -5.881 -12.870 1.00 91.19 120 SER A O 1
ATOM 977 N N . LYS A 1 121 ? 12.880 -6.961 -11.518 1.00 89.06 121 LYS A N 1
ATOM 978 C CA . LYS A 1 121 ? 13.726 -5.795 -11.206 1.00 89.06 121 LYS A CA 1
ATOM 979 C C . LYS A 1 121 ? 12.912 -4.662 -10.552 1.00 89.06 121 LYS A C 1
ATOM 981 O O . LYS A 1 121 ? 12.496 -4.801 -9.405 1.00 89.06 121 LYS A O 1
ATOM 986 N N . ASN A 1 122 ? 12.686 -3.562 -11.271 1.00 91.88 122 ASN A N 1
ATOM 987 C CA . ASN A 1 122 ? 11.962 -2.380 -10.789 1.00 91.88 122 ASN A CA 1
ATOM 988 C C . ASN A 1 122 ? 10.548 -2.261 -11.377 1.00 91.88 122 ASN A C 1
ATOM 990 O O . ASN A 1 122 ? 9.872 -1.268 -11.127 1.00 91.88 122 ASN A O 1
ATOM 994 N N . VAL A 1 123 ? 10.108 -3.256 -12.153 1.00 93.62 123 VAL A N 1
ATOM 995 C CA . VAL A 1 123 ? 8.810 -3.247 -12.831 1.00 93.62 123 VAL A CA 1
ATOM 996 C C . VAL A 1 123 ? 7.854 -4.193 -12.123 1.00 93.62 123 VAL A C 1
ATOM 998 O O . VAL A 1 123 ? 8.177 -5.369 -11.950 1.00 93.62 123 VAL A O 1
ATOM 1001 N N . ILE A 1 124 ? 6.682 -3.683 -11.752 1.00 95.31 124 ILE A N 1
ATOM 1002 C CA . ILE A 1 124 ? 5.566 -4.472 -11.232 1.00 95.31 124 ILE A CA 1
ATOM 1003 C C . ILE A 1 124 ? 4.810 -5.093 -12.409 1.00 95.31 124 ILE A C 1
ATOM 1005 O O . ILE A 1 124 ? 4.401 -4.406 -13.350 1.00 95.31 124 ILE A O 1
ATOM 1009 N N . THR A 1 125 ? 4.667 -6.413 -12.373 1.00 93.38 125 THR A N 1
ATOM 1010 C CA . THR A 1 125 ? 4.001 -7.207 -13.411 1.00 93.38 125 THR A CA 1
ATOM 1011 C C . THR A 1 125 ? 2.570 -7.548 -13.032 1.00 93.38 125 THR A C 1
ATOM 1013 O O . THR A 1 125 ? 1.712 -7.608 -13.908 1.00 93.38 125 THR A O 1
ATOM 1016 N N . GLU A 1 126 ? 2.317 -7.745 -11.741 1.00 93.69 126 GLU A N 1
ATOM 1017 C CA . GLU A 1 126 ? 1.008 -8.092 -11.201 1.00 93.69 126 GLU A CA 1
ATOM 1018 C C . GLU A 1 126 ? 0.853 -7.521 -9.790 1.00 93.69 126 GLU A C 1
ATOM 1020 O O . GLU A 1 126 ? 1.831 -7.362 -9.055 1.00 93.69 126 GLU A O 1
ATOM 1025 N N . SER A 1 127 ? -0.386 -7.229 -9.410 1.00 95.62 127 SER A N 1
ATOM 1026 C CA . SER A 1 127 ? -0.746 -6.684 -8.106 1.00 95.62 127 SER A CA 1
ATOM 1027 C C . SER A 1 127 ? -2.014 -7.347 -7.583 1.00 95.62 127 SER A C 1
ATOM 1029 O O . SER A 1 127 ? -2.969 -7.553 -8.331 1.00 95.62 127 SER A O 1
ATOM 1031 N N . GLU A 1 128 ? -2.071 -7.585 -6.282 1.00 95.94 128 GLU 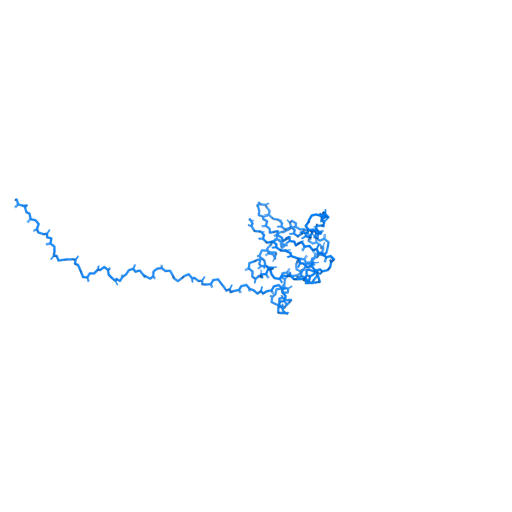A N 1
ATOM 1032 C CA . GLU A 1 128 ? -3.235 -8.125 -5.599 1.00 95.94 128 GLU A CA 1
ATOM 1033 C C . GLU A 1 128 ? -3.465 -7.372 -4.287 1.00 95.94 128 GLU A C 1
ATOM 1035 O O . GLU A 1 128 ? -2.558 -7.233 -3.465 1.00 95.94 128 GLU A O 1
ATOM 1040 N N . VAL A 1 129 ? -4.708 -6.945 -4.053 1.00 97.62 129 VAL A N 1
ATOM 1041 C CA . VAL A 1 129 ? -5.134 -6.342 -2.785 1.00 97.62 129 VAL A CA 1
ATOM 1042 C C . VAL A 1 129 ? -6.241 -7.191 -2.175 1.00 97.62 129 VAL A C 1
ATOM 1044 O O . VAL A 1 129 ? -7.266 -7.435 -2.808 1.00 97.62 129 VAL A O 1
ATOM 1047 N N . ARG A 1 130 ? -6.046 -7.641 -0.932 1.00 97.62 130 ARG A N 1
ATOM 1048 C CA . ARG A 1 130 ? -7.056 -8.383 -0.165 1.00 97.62 130 ARG A CA 1
ATOM 1049 C C . ARG A 1 130 ? -7.371 -7.685 1.147 1.00 97.62 130 ARG A C 1
ATOM 1051 O O . ARG A 1 130 ? -6.460 -7.269 1.858 1.00 97.62 130 ARG A O 1
ATOM 1058 N N . ILE A 1 131 ? -8.656 -7.638 1.477 1.00 97.25 131 ILE A N 1
ATOM 1059 C CA . ILE A 1 131 ? -9.190 -7.116 2.737 1.00 97.25 131 ILE A CA 1
ATOM 1060 C C . ILE A 1 131 ? -10.028 -8.228 3.374 1.00 97.25 131 ILE A C 1
ATOM 1062 O O . ILE A 1 131 ? -10.795 -8.889 2.669 1.00 97.25 131 ILE A O 1
ATOM 1066 N N . LYS A 1 132 ? -9.874 -8.435 4.681 1.00 93.56 132 LYS A N 1
ATOM 1067 C CA . LYS A 1 132 ? -10.713 -9.313 5.502 1.00 93.56 132 LYS A CA 1
ATOM 1068 C C . LYS A 1 132 ? -10.982 -8.653 6.849 1.00 93.56 132 LYS A C 1
ATOM 1070 O O . LYS A 1 132 ? -10.049 -8.007 7.369 1.00 93.56 132 LYS A O 1
#

Foldseek 3Di:
DDDDDDPDPPPPDPPDPPPDPPVPQPDAAELPDPCCCVVLVVLLVQQQDPVDDLADPSVFVSLVVCLSRYDDFPPWFPVSVVSRHHPVQWDWDQDPPQAIKTKHWHHYDPWIWIWIFHDDPGTTPGIDIDTD

pLDDT: mean 86.13, std 18.29, range [37.97, 98.62]

Sequence (132 aa):
MWKKVFLWLASVLLLGVFSGCGTAQAPKMLSEDIEILTVYAPEIKVLKNRSLRTNSKEKYEAALKLAQGVDFSLTRSVETLDQIFSAADALTTRSVEYGDEIAFYYNYQDHFVRFRFWRSKNVITESEVRIK

Secondary structure (DSSP, 8-state):
-------S-SSS-SS---------PPPPEETT-TTHHHHTHHHHHHHT-TTS-TTSHHHHHHHHHHHHHEE-TT--BHHHHHHHS-GGGEEEEEETTTEEEEEEEEEETTEEEEEEEEEETTEEEEEEEEE-

Radius of gyration: 23.96 Å; chains: 1; bounding box: 88×34×29 Å